Protein AF-A0A973WRE1-F1 (afdb_monomer)

Organism: NCBI:txid2748629

Radius of gyration: 49.81 Å; Cα contacts (8 Å, |Δi|>4): 20; chains: 1; bounding box: 88×28×125 Å

Structure (mmCIF, N/CA/C/O backbone):
data_AF-A0A973WRE1-F1
#
_entry.id   AF-A0A973WRE1-F1
#
loop_
_atom_site.group_PDB
_atom_site.id
_atom_site.type_symbol
_atom_site.label_atom_id
_atom_site.label_alt_id
_atom_site.label_comp_id
_atom_site.label_asym_id
_atom_site.label_entity_id
_atom_site.label_seq_id
_atom_site.pdbx_PDB_ins_code
_atom_site.Cartn_x
_atom_site.Cartn_y
_atom_site.Cartn_z
_atom_site.occupancy
_atom_site.B_iso_or_equiv
_atom_site.auth_seq_id
_atom_site.auth_comp_id
_atom_site.auth_asym_id
_atom_site.auth_atom_id
_atom_site.pdbx_PDB_model_num
ATOM 1 N N . MET A 1 1 ? 28.063 -0.496 -58.511 1.00 58.50 1 MET A N 1
ATOM 2 C CA . MET A 1 1 ? 28.537 0.574 -57.604 1.00 58.50 1 MET A CA 1
ATOM 3 C C . MET A 1 1 ? 27.314 1.125 -56.883 1.00 58.50 1 MET A C 1
ATOM 5 O O . MET A 1 1 ? 26.375 1.505 -57.568 1.00 58.50 1 MET A O 1
ATOM 9 N N . SER A 1 2 ? 27.246 1.048 -55.549 1.00 76.88 2 SER A N 1
ATOM 10 C CA . SER A 1 2 ? 26.038 1.446 -54.802 1.00 76.88 2 SER A CA 1
ATOM 11 C C . SER A 1 2 ? 25.738 2.933 -55.014 1.00 76.88 2 SER A C 1
ATOM 13 O O . SER A 1 2 ? 26.633 3.767 -54.876 1.00 76.88 2 SER A O 1
ATOM 15 N N . TRP A 1 3 ? 24.485 3.267 -55.334 1.00 84.06 3 TRP A N 1
ATOM 16 C CA . TRP A 1 3 ? 24.018 4.644 -55.534 1.00 84.06 3 TRP A CA 1
ATOM 17 C C . TRP A 1 3 ? 24.333 5.569 -54.344 1.00 84.06 3 TRP A C 1
ATOM 19 O O . TRP A 1 3 ? 24.701 6.720 -54.545 1.00 84.06 3 TRP A O 1
ATOM 29 N N . ILE A 1 4 ? 24.312 5.038 -53.117 1.00 80.50 4 ILE A N 1
ATOM 30 C CA . ILE A 1 4 ? 24.659 5.756 -51.882 1.00 80.50 4 ILE A CA 1
ATOM 31 C C . ILE A 1 4 ? 26.132 6.174 -51.879 1.00 80.50 4 ILE A C 1
ATOM 33 O O . ILE A 1 4 ? 26.453 7.305 -51.532 1.00 80.50 4 ILE A O 1
ATOM 37 N N . ILE A 1 5 ? 27.033 5.294 -52.325 1.00 80.62 5 ILE A N 1
ATOM 38 C CA . ILE A 1 5 ? 28.469 5.597 -52.415 1.00 80.62 5 ILE A CA 1
ATOM 39 C C . ILE A 1 5 ? 28.699 6.693 -53.462 1.00 80.62 5 ILE A C 1
ATOM 41 O O . ILE A 1 5 ? 29.475 7.615 -53.227 1.00 80.62 5 ILE A O 1
ATOM 45 N N . ALA A 1 6 ? 27.984 6.645 -54.590 1.00 81.44 6 ALA A N 1
ATOM 46 C CA . ALA A 1 6 ? 28.062 7.688 -55.612 1.00 81.44 6 ALA A CA 1
ATOM 47 C C . ALA A 1 6 ? 27.550 9.051 -55.104 1.00 81.44 6 ALA A C 1
ATOM 49 O O . ALA A 1 6 ? 28.146 10.082 -55.414 1.00 81.44 6 ALA A O 1
ATOM 50 N N . ILE A 1 7 ? 26.483 9.059 -54.297 1.00 83.75 7 ILE A N 1
ATOM 51 C CA . ILE A 1 7 ? 25.958 10.267 -53.643 1.00 83.75 7 ILE A CA 1
ATOM 52 C C . ILE A 1 7 ? 26.971 10.819 -52.632 1.00 83.75 7 ILE A C 1
ATOM 54 O O . ILE A 1 7 ? 27.259 12.013 -52.664 1.00 83.75 7 ILE A O 1
ATOM 58 N N . LEU A 1 8 ? 27.569 9.969 -51.791 1.00 81.81 8 LEU A N 1
ATOM 59 C CA . LEU A 1 8 ? 28.577 10.382 -50.806 1.00 81.81 8 LEU A CA 1
ATOM 60 C C . LEU A 1 8 ? 29.826 10.979 -51.459 1.00 81.81 8 LEU A C 1
ATOM 62 O O . LEU A 1 8 ? 30.303 12.020 -51.017 1.00 81.81 8 LEU A O 1
ATOM 66 N N . VAL A 1 9 ? 30.327 10.368 -52.536 1.00 82.38 9 VAL A N 1
ATOM 67 C CA . VAL A 1 9 ? 31.474 10.898 -53.294 1.00 82.38 9 VAL A CA 1
ATOM 68 C C . VAL A 1 9 ? 31.141 12.254 -53.927 1.00 82.38 9 VAL A C 1
ATOM 70 O O . VAL A 1 9 ? 31.961 13.167 -53.877 1.00 82.38 9 VAL A O 1
ATOM 73 N N . ARG A 1 10 ? 29.931 12.426 -54.482 1.00 81.62 10 ARG A N 1
ATOM 74 C CA . ARG A 1 10 ? 29.486 13.713 -55.051 1.00 81.62 10 ARG A CA 1
ATOM 75 C C . ARG A 1 10 ? 29.316 14.799 -53.989 1.00 81.62 10 ARG A C 1
ATOM 77 O O . ARG A 1 10 ? 29.742 15.925 -54.219 1.00 81.62 10 ARG A O 1
ATOM 84 N N . LEU A 1 11 ? 28.732 14.472 -52.838 1.00 82.12 11 LEU A N 1
ATOM 85 C CA . LEU A 1 11 ? 28.572 15.410 -51.721 1.00 82.12 11 LEU A CA 1
ATOM 86 C C . LEU A 1 11 ? 29.920 15.815 -51.117 1.00 82.12 11 LEU A C 1
ATOM 88 O O . LEU A 1 11 ? 30.136 16.994 -50.854 1.00 82.12 11 LEU A O 1
ATOM 92 N N . ALA A 1 12 ? 30.846 14.867 -50.960 1.00 78.25 12 ALA A N 1
ATOM 93 C CA .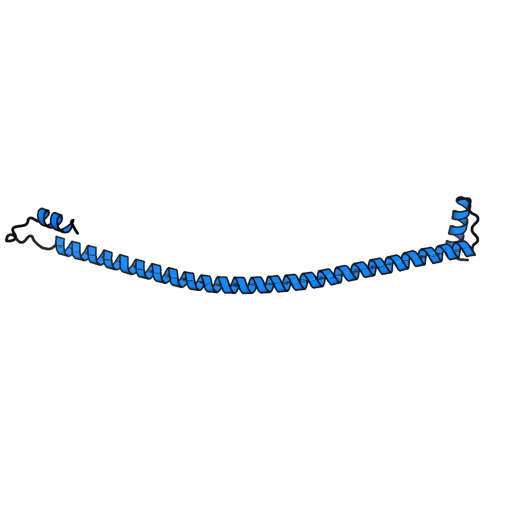 ALA A 1 12 ? 32.208 15.167 -50.530 1.00 78.25 12 ALA A CA 1
ATOM 94 C C . ALA A 1 12 ? 32.919 16.090 -51.531 1.00 78.25 12 ALA A C 1
ATOM 96 O O . ALA A 1 12 ? 33.539 17.071 -51.125 1.00 78.25 12 ALA A O 1
ATOM 97 N N . GLY A 1 13 ? 32.742 15.843 -52.834 1.00 78.81 13 GLY A N 1
ATOM 98 C CA . GLY A 1 13 ? 33.257 16.715 -53.890 1.00 78.81 13 GLY A CA 1
ATOM 99 C C . GLY A 1 13 ? 32.694 18.141 -53.830 1.00 78.81 13 GLY A C 1
ATOM 100 O O . GLY A 1 13 ? 33.451 19.094 -53.984 1.00 78.81 13 GLY A O 1
ATOM 101 N N . LEU A 1 14 ? 31.399 18.304 -53.534 1.00 82.25 14 LEU A N 1
ATOM 102 C CA . LEU A 1 14 ? 30.773 19.619 -53.314 1.00 82.25 14 LEU A CA 1
ATOM 103 C C . LEU A 1 14 ? 31.306 20.331 -52.061 1.00 82.25 14 LEU A C 1
ATOM 105 O O . LEU A 1 14 ? 31.351 21.556 -52.029 1.00 82.25 14 LEU A O 1
ATOM 109 N N . ALA A 1 15 ? 31.746 19.574 -51.056 1.00 79.75 15 ALA A N 1
ATOM 110 C CA . ALA A 1 15 ? 32.406 20.089 -49.857 1.00 79.75 15 ALA A CA 1
ATOM 111 C C . ALA A 1 15 ? 33.922 20.330 -50.044 1.00 79.75 15 ALA A C 1
ATOM 113 O O . ALA A 1 15 ? 34.615 20.633 -49.075 1.00 79.75 15 ALA A O 1
ATOM 114 N N . GLY A 1 16 ? 34.453 20.189 -51.268 1.00 78.88 16 GLY A N 1
ATOM 115 C CA . GLY A 1 16 ? 35.873 20.393 -51.582 1.00 78.88 16 GLY A CA 1
ATOM 116 C C . GLY A 1 16 ? 36.785 19.214 -51.226 1.00 78.88 16 GLY A C 1
ATOM 117 O O . GLY A 1 16 ? 38.006 19.353 -51.253 1.00 78.88 16 GLY A O 1
ATOM 118 N N . VAL A 1 17 ? 36.219 18.048 -50.903 1.00 82.19 17 VAL A N 1
ATOM 119 C CA . VAL A 1 17 ? 36.953 16.851 -50.471 1.00 82.19 17 VAL A CA 1
ATOM 120 C C . VAL A 1 17 ? 36.877 15.772 -51.553 1.00 82.19 17 VAL A C 1
ATOM 122 O O . VAL A 1 17 ? 35.810 15.233 -51.847 1.00 82.19 17 VAL A O 1
ATOM 125 N N . SER A 1 18 ? 38.018 15.398 -52.141 1.00 80.12 18 SER A N 1
ATOM 126 C CA . SER A 1 18 ? 38.067 14.286 -53.097 1.00 80.12 18 SER A CA 1
ATOM 127 C C . SER A 1 18 ? 38.080 12.948 -52.356 1.00 80.12 18 SER A C 1
ATOM 129 O O . SER A 1 18 ? 39.113 12.516 -51.840 1.00 80.12 18 SER A O 1
ATOM 131 N N . LEU A 1 19 ? 36.931 12.282 -52.293 1.00 79.00 19 LEU A N 1
ATOM 132 C CA . LEU A 1 19 ? 36.785 10.997 -51.616 1.00 79.00 19 LEU A CA 1
ATOM 133 C C . LEU A 1 19 ? 36.787 9.858 -52.640 1.00 79.00 19 LEU A C 1
ATOM 135 O O . LEU A 1 19 ? 36.008 9.865 -53.593 1.00 79.00 19 LEU A O 1
ATOM 139 N N . SER A 1 20 ? 37.661 8.863 -52.456 1.00 85.94 20 SER A N 1
ATOM 140 C CA . SER A 1 20 ? 37.642 7.672 -53.310 1.00 85.94 20 SER A CA 1
ATOM 141 C C . SER A 1 20 ? 36.375 6.846 -53.036 1.00 85.94 20 SER A C 1
ATOM 143 O O . SER A 1 20 ? 35.876 6.838 -51.907 1.00 85.94 20 SER A O 1
ATOM 145 N N . PRO A 1 21 ? 35.852 6.093 -54.020 1.00 81.75 21 PRO A N 1
ATOM 146 C CA . PRO A 1 21 ? 34.683 5.240 -53.804 1.00 81.75 21 PRO A CA 1
ATOM 147 C C . PRO A 1 21 ? 34.869 4.205 -52.689 1.00 81.75 21 PRO A C 1
ATOM 149 O O . PRO A 1 21 ? 33.911 3.856 -52.003 1.00 81.75 21 PRO A O 1
ATOM 152 N N . PHE A 1 22 ? 36.104 3.738 -52.491 1.00 83.56 22 PHE A N 1
ATOM 153 C CA . PHE A 1 22 ? 36.465 2.837 -51.399 1.00 83.56 22 PHE A CA 1
ATOM 154 C C . PHE A 1 22 ? 36.360 3.534 -50.036 1.00 83.56 22 PHE A C 1
ATOM 156 O O . PHE A 1 22 ? 35.704 3.018 -49.134 1.00 83.56 22 PHE A O 1
ATOM 163 N N . ALA A 1 23 ? 36.925 4.738 -49.905 1.00 84.19 23 ALA A N 1
ATOM 164 C CA . ALA A 1 23 ? 36.838 5.522 -48.674 1.00 84.19 23 ALA A CA 1
ATOM 165 C C . ALA A 1 23 ? 35.390 5.941 -48.357 1.00 84.19 23 ALA A C 1
ATOM 167 O O . ALA A 1 23 ? 34.969 5.882 -47.204 1.00 84.19 23 ALA A O 1
ATOM 168 N N . ALA A 1 24 ? 34.591 6.275 -49.374 1.00 83.06 24 ALA A N 1
ATOM 169 C CA . ALA A 1 24 ? 33.173 6.589 -49.202 1.00 83.06 24 ALA A CA 1
ATOM 170 C C . ALA A 1 24 ? 32.359 5.363 -48.752 1.00 83.06 24 ALA A C 1
ATOM 172 O O . ALA A 1 24 ? 31.488 5.481 -47.890 1.00 83.06 24 ALA A O 1
ATOM 173 N N . GLY A 1 25 ? 32.671 4.175 -49.283 1.00 81.38 25 GLY A N 1
ATOM 174 C CA . GLY A 1 25 ? 32.090 2.914 -48.818 1.00 81.38 25 GLY A CA 1
ATOM 175 C C . GLY A 1 25 ? 32.462 2.587 -47.369 1.00 81.38 25 GLY A C 1
ATOM 176 O O . GLY A 1 25 ? 31.588 2.210 -46.589 1.00 81.38 25 GLY A O 1
ATOM 177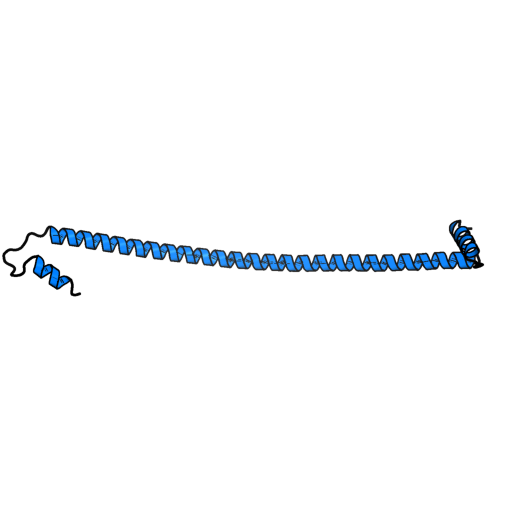 N N . ALA A 1 26 ? 33.726 2.789 -46.988 1.00 84.69 26 ALA A N 1
ATOM 178 C CA . ALA A 1 26 ? 34.203 2.569 -45.624 1.00 84.69 26 ALA A CA 1
ATOM 179 C C . ALA A 1 26 ? 33.548 3.525 -44.612 1.00 84.69 26 ALA A C 1
ATOM 181 O O . ALA A 1 26 ? 33.126 3.084 -43.546 1.00 84.69 26 ALA A O 1
ATOM 182 N N . LEU A 1 27 ? 33.390 4.809 -44.959 1.00 84.38 27 LEU A N 1
ATOM 183 C CA . LEU A 1 27 ? 32.690 5.784 -44.114 1.00 84.38 27 LEU A CA 1
ATOM 184 C C . LEU A 1 27 ? 31.216 5.434 -43.930 1.00 84.38 27 LEU A C 1
ATOM 186 O O . LEU A 1 27 ? 30.704 5.508 -42.815 1.00 84.38 27 LEU A O 1
ATOM 190 N N . PHE A 1 28 ? 30.540 5.020 -45.002 1.00 86.31 28 PHE A N 1
ATOM 191 C CA . PHE A 1 28 ? 29.147 4.598 -44.910 1.00 86.31 28 PHE A CA 1
ATOM 192 C C . PHE A 1 28 ? 28.994 3.369 -44.011 1.00 86.31 28 PHE A C 1
ATOM 194 O O . PHE A 1 28 ? 28.175 3.379 -43.096 1.00 86.31 28 PHE A O 1
ATOM 201 N N . ALA A 1 29 ? 29.811 2.334 -44.227 1.00 85.50 29 ALA A N 1
ATOM 202 C CA . ALA A 1 29 ? 29.782 1.121 -43.416 1.00 85.50 29 ALA A CA 1
ATOM 203 C C . ALA A 1 29 ? 30.133 1.400 -41.945 1.00 85.50 29 ALA A C 1
ATOM 205 O O . ALA A 1 29 ? 29.449 0.907 -41.050 1.00 85.50 29 ALA A O 1
ATOM 206 N N . GLY A 1 30 ? 31.148 2.232 -41.690 1.00 86.06 30 GLY A N 1
ATOM 207 C CA . GLY A 1 30 ? 31.538 2.647 -40.343 1.00 86.06 30 GLY A CA 1
ATOM 208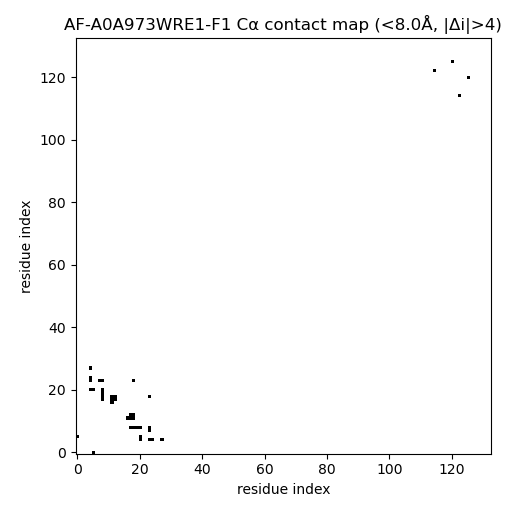 C C . GLY A 1 30 ? 30.442 3.441 -39.634 1.00 86.06 30 GLY A C 1
ATOM 209 O O . GLY A 1 30 ? 30.109 3.139 -38.491 1.00 86.06 30 GLY A O 1
ATOM 210 N N . GLY A 1 31 ? 29.813 4.399 -40.321 1.00 86.12 31 GLY A N 1
ATOM 211 C CA . GLY A 1 31 ? 28.679 5.149 -39.779 1.00 86.12 31 GLY A CA 1
ATOM 212 C C . GLY A 1 31 ? 27.490 4.246 -39.452 1.00 86.12 31 GLY A C 1
ATOM 213 O O . GLY A 1 31 ? 26.898 4.358 -38.381 1.00 86.12 31 GLY A O 1
ATOM 214 N N . LEU A 1 32 ? 27.184 3.291 -40.331 1.00 88.19 32 LEU A N 1
ATOM 215 C CA . LEU A 1 32 ? 26.099 2.333 -40.123 1.00 88.19 32 LEU A CA 1
ATOM 216 C C . LEU A 1 32 ? 26.390 1.400 -38.938 1.00 88.19 32 LEU A C 1
ATOM 218 O O . LEU A 1 32 ? 25.494 1.136 -38.141 1.00 88.19 32 LEU A O 1
ATOM 222 N N . ALA A 1 33 ? 27.643 0.971 -38.764 1.00 88.19 33 ALA A N 1
ATOM 223 C CA . ALA A 1 33 ? 28.068 0.182 -37.609 1.00 88.19 33 ALA A CA 1
ATOM 224 C C . ALA A 1 33 ? 27.932 0.960 -36.289 1.00 88.19 33 ALA A C 1
ATOM 226 O O . ALA A 1 33 ? 27.443 0.406 -35.305 1.00 88.19 33 ALA A O 1
ATOM 227 N N . VAL A 1 34 ? 28.296 2.248 -36.270 1.00 90.50 34 VAL A N 1
ATOM 228 C CA . VAL A 1 34 ? 28.117 3.112 -35.089 1.00 90.50 34 VAL A CA 1
ATOM 229 C C . VAL A 1 34 ? 26.635 3.287 -34.759 1.00 90.50 34 VAL A C 1
ATOM 231 O O . VAL A 1 34 ? 26.250 3.150 -33.600 1.00 90.50 34 VAL A O 1
ATOM 234 N N . VAL A 1 35 ? 25.790 3.533 -35.763 1.00 90.12 35 VAL A N 1
ATOM 235 C CA . VAL A 1 35 ? 24.338 3.670 -35.562 1.00 90.12 35 VAL A CA 1
ATOM 236 C C . VAL A 1 35 ? 23.728 2.362 -35.059 1.00 90.12 35 VAL A C 1
ATOM 238 O O . VAL A 1 35 ? 22.965 2.380 -34.096 1.00 90.12 35 VAL A O 1
ATOM 241 N N . ALA A 1 36 ? 24.085 1.225 -35.660 1.00 86.00 36 ALA A N 1
ATOM 242 C CA . ALA A 1 36 ? 23.588 -0.084 -35.244 1.00 86.00 36 ALA A CA 1
ATOM 243 C C . ALA A 1 36 ? 24.041 -0.443 -33.820 1.00 86.00 36 ALA A C 1
ATOM 245 O O . ALA A 1 36 ? 23.228 -0.882 -33.007 1.00 86.00 36 ALA A O 1
ATOM 246 N N . GLY A 1 37 ? 25.314 -0.203 -33.491 1.00 89.06 37 GLY A N 1
ATOM 247 C CA . GLY A 1 37 ? 25.844 -0.403 -32.142 1.00 89.06 37 GLY A CA 1
ATOM 248 C C . GLY A 1 37 ? 25.172 0.509 -31.113 1.00 89.06 37 GLY A C 1
ATOM 249 O O . GLY A 1 37 ? 24.752 0.044 -30.055 1.00 89.06 37 GLY A O 1
ATOM 250 N N . GLY A 1 38 ? 24.989 1.789 -31.443 1.00 88.31 38 GLY A N 1
ATOM 251 C CA . GLY A 1 38 ? 24.283 2.748 -30.592 1.00 88.31 38 GLY A CA 1
ATOM 252 C C . GLY A 1 38 ? 22.819 2.365 -30.360 1.00 88.31 38 GLY A C 1
ATOM 253 O O . GLY A 1 38 ? 22.346 2.410 -29.225 1.00 88.31 38 GLY A O 1
ATOM 254 N N . ALA A 1 39 ? 22.118 1.914 -31.403 1.00 84.00 39 ALA A N 1
ATOM 255 C CA . ALA A 1 39 ? 20.743 1.432 -31.298 1.00 84.00 39 ALA A CA 1
ATOM 256 C C . ALA A 1 39 ? 20.636 0.171 -30.424 1.00 84.00 39 ALA A C 1
ATOM 258 O O . ALA A 1 39 ? 19.711 0.065 -29.620 1.00 84.00 39 ALA A O 1
ATOM 259 N N . ALA A 1 40 ? 21.597 -0.753 -30.526 1.00 87.25 40 ALA A N 1
ATOM 260 C CA . ALA A 1 40 ? 21.651 -1.939 -29.674 1.00 87.25 40 ALA A CA 1
ATOM 261 C C . ALA A 1 40 ? 21.849 -1.577 -28.191 1.00 87.25 40 ALA A C 1
ATOM 263 O O . ALA A 1 40 ? 21.155 -2.118 -27.330 1.00 87.25 40 ALA A O 1
ATOM 264 N N . ILE A 1 41 ? 22.736 -0.622 -27.890 1.00 89.44 41 ILE A N 1
ATOM 265 C CA . ILE A 1 41 ? 22.956 -0.136 -26.518 1.00 89.44 41 ILE A CA 1
ATOM 266 C C . ILE A 1 41 ? 21.700 0.566 -25.989 1.00 89.44 41 ILE A C 1
ATOM 268 O O . ILE A 1 41 ? 21.238 0.247 -24.895 1.00 89.44 41 ILE A O 1
ATOM 272 N N . ALA A 1 42 ? 21.111 1.479 -26.766 1.00 88.00 42 ALA A N 1
ATOM 273 C CA . ALA A 1 42 ? 19.897 2.193 -26.373 1.00 88.00 42 ALA A CA 1
ATOM 274 C C . ALA A 1 42 ? 18.722 1.231 -26.121 1.00 88.00 42 ALA A C 1
ATOM 276 O O . ALA A 1 42 ? 18.024 1.353 -25.113 1.00 88.00 42 ALA A O 1
ATOM 277 N N . GLY A 1 43 ? 18.546 0.233 -26.992 1.00 80.94 43 GLY A N 1
ATOM 278 C CA . GLY A 1 43 ? 17.552 -0.824 -26.812 1.00 80.94 43 GLY A CA 1
ATOM 279 C C . GLY A 1 43 ? 17.808 -1.660 -25.556 1.00 80.94 43 GLY A C 1
ATOM 280 O O . GLY A 1 43 ? 16.880 -1.913 -24.788 1.00 80.94 43 GLY A O 1
ATOM 281 N N . GLY A 1 44 ? 19.065 -2.032 -25.300 1.00 82.94 44 GLY A N 1
ATOM 282 C CA . GLY A 1 44 ? 19.461 -2.760 -24.093 1.00 82.94 44 GLY A CA 1
ATOM 283 C C . GLY A 1 44 ? 19.165 -1.987 -22.806 1.00 82.94 44 GLY A C 1
ATOM 284 O O . GLY A 1 44 ? 18.567 -2.539 -21.885 1.00 82.94 44 GLY A O 1
ATOM 285 N N . VAL A 1 45 ? 19.505 -0.695 -22.759 1.00 85.88 45 VAL A N 1
ATOM 286 C CA . VAL A 1 45 ? 19.206 0.181 -21.611 1.00 85.88 45 VAL A CA 1
ATOM 287 C C . VAL A 1 45 ? 17.700 0.315 -21.395 1.00 85.88 45 VAL A C 1
ATOM 289 O O . VAL A 1 45 ? 17.230 0.236 -20.262 1.00 85.88 45 VAL A O 1
ATOM 292 N N . HIS A 1 46 ? 16.924 0.470 -22.468 1.00 83.50 46 HIS A N 1
ATOM 293 C CA . HIS A 1 46 ? 15.470 0.557 -22.368 1.00 83.50 46 HIS A CA 1
ATOM 294 C C . HIS A 1 46 ? 14.858 -0.727 -21.789 1.00 83.50 46 HIS A C 1
ATOM 296 O O . HIS A 1 46 ? 14.021 -0.664 -20.888 1.00 83.50 46 HIS A O 1
ATOM 302 N N . LEU A 1 47 ? 15.298 -1.896 -22.265 1.00 79.31 47 LEU A N 1
ATOM 303 C CA . LEU A 1 47 ? 14.849 -3.192 -21.747 1.00 79.31 47 LEU A CA 1
ATOM 304 C C . LEU A 1 47 ? 15.258 -3.400 -20.285 1.00 79.31 47 LEU A C 1
ATOM 306 O O . LEU A 1 47 ? 14.451 -3.884 -19.493 1.00 79.31 47 LEU A O 1
ATOM 310 N N . TYR A 1 48 ? 16.475 -2.998 -19.917 1.00 83.69 48 TYR A N 1
ATOM 311 C CA . TYR A 1 48 ? 16.948 -3.052 -18.536 1.00 83.69 48 TYR A CA 1
ATOM 312 C C . TYR A 1 48 ? 16.089 -2.180 -17.610 1.00 83.69 48 TYR A C 1
ATOM 314 O O . TYR A 1 48 ? 15.597 -2.667 -16.594 1.00 83.69 48 TYR A O 1
ATOM 322 N N . ASN A 1 49 ? 15.835 -0.924 -17.991 1.00 82.25 49 ASN A N 1
ATOM 323 C CA . ASN A 1 49 ? 15.010 -0.003 -17.204 1.00 82.25 49 ASN A CA 1
ATOM 324 C C . ASN A 1 49 ? 13.560 -0.489 -17.079 1.00 82.25 49 ASN A C 1
ATOM 326 O O . ASN A 1 49 ? 12.983 -0.425 -15.994 1.00 82.25 49 ASN A O 1
ATOM 330 N N . ALA A 1 50 ? 12.978 -1.014 -18.162 1.00 77.69 50 ALA A N 1
ATOM 331 C CA . ALA A 1 50 ? 11.643 -1.608 -18.128 1.00 77.69 50 ALA A CA 1
ATOM 332 C C . ALA A 1 50 ? 11.590 -2.834 -17.197 1.00 77.69 50 ALA A C 1
ATOM 334 O O . ALA A 1 50 ? 10.652 -2.979 -16.411 1.00 77.69 50 ALA A O 1
ATOM 335 N N . GLY A 1 51 ? 12.617 -3.688 -17.242 1.00 76.31 51 GLY A N 1
ATOM 336 C CA . GLY A 1 51 ? 12.756 -4.835 -16.346 1.00 76.31 51 GLY A CA 1
ATOM 337 C C . GLY A 1 51 ? 12.840 -4.414 -14.880 1.00 76.31 51 GLY A C 1
ATOM 338 O O . GLY A 1 51 ? 12.064 -4.908 -14.061 1.00 76.31 51 GLY A O 1
ATOM 339 N N . PHE A 1 52 ? 13.715 -3.458 -14.568 1.00 83.06 52 PHE A N 1
ATOM 340 C CA . PHE A 1 52 ? 13.896 -2.918 -13.221 1.00 83.06 52 PHE A CA 1
ATOM 341 C C . PHE A 1 52 ? 12.600 -2.300 -12.674 1.00 83.06 52 PHE A C 1
ATOM 343 O O . PHE A 1 52 ? 12.127 -2.707 -11.618 1.00 83.06 52 PHE A O 1
ATOM 350 N N . SER A 1 53 ? 11.942 -1.430 -13.449 1.00 79.69 53 SER A N 1
ATOM 351 C CA . SER A 1 53 ? 10.656 -0.831 -13.068 1.00 79.69 53 SER A CA 1
ATOM 352 C C . SER A 1 53 ? 9.567 -1.881 -12.821 1.00 79.69 53 SER A C 1
ATOM 354 O O . SER A 1 53 ? 8.792 -1.761 -11.873 1.00 79.69 53 SER A O 1
ATOM 356 N N . SER A 1 54 ? 9.522 -2.946 -13.629 1.00 72.38 54 SER A N 1
ATOM 357 C CA . SER A 1 54 ? 8.555 -4.031 -13.429 1.00 72.38 54 SER A CA 1
ATOM 358 C C . SER A 1 54 ? 8.820 -4.847 -12.158 1.00 72.38 54 SER A C 1
ATOM 360 O O . SER A 1 54 ? 7.878 -5.367 -11.558 1.00 72.38 54 SER A O 1
ATOM 362 N N . ALA A 1 55 ? 10.086 -4.978 -11.752 1.00 73.94 55 ALA A N 1
ATOM 363 C CA . ALA A 1 55 ? 10.471 -5.665 -10.527 1.00 73.94 55 ALA A CA 1
ATOM 364 C C . ALA A 1 55 ? 10.134 -4.812 -9.298 1.00 73.94 55 ALA A C 1
ATOM 366 O O . ALA A 1 55 ? 9.479 -5.313 -8.383 1.00 73.94 55 ALA A O 1
ATOM 367 N N . ASP A 1 56 ? 10.478 -3.523 -9.323 1.00 79.56 56 ASP A N 1
ATOM 368 C CA . ASP A 1 56 ? 10.142 -2.579 -8.253 1.00 79.56 56 ASP A CA 1
ATOM 369 C C . ASP A 1 56 ? 8.630 -2.476 -8.052 1.00 79.56 56 ASP A C 1
ATOM 371 O O . ASP A 1 56 ? 8.148 -2.642 -6.933 1.00 79.56 56 ASP A O 1
ATOM 375 N N . ALA A 1 57 ? 7.857 -2.344 -9.133 1.00 76.62 57 ALA A N 1
ATOM 376 C CA . ALA A 1 57 ? 6.399 -2.290 -9.051 1.00 76.62 57 ALA A CA 1
ATOM 377 C C . ALA A 1 57 ? 5.793 -3.552 -8.408 1.00 76.62 57 ALA A C 1
ATOM 379 O O . ALA A 1 57 ? 4.799 -3.471 -7.684 1.00 76.62 57 ALA A O 1
ATOM 380 N N . LYS A 1 58 ? 6.3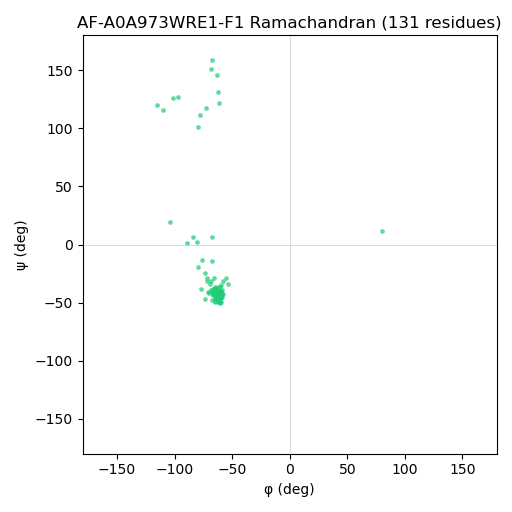85 -4.735 -8.633 1.00 81.88 58 LYS A N 1
ATOM 381 C CA . LYS A 1 58 ? 5.948 -5.980 -7.975 1.00 81.88 58 LYS A CA 1
ATOM 382 C C . LYS A 1 58 ? 6.287 -5.987 -6.486 1.00 81.88 58 LYS A C 1
ATOM 384 O O . LYS A 1 58 ? 5.458 -6.425 -5.688 1.00 81.88 58 LYS A O 1
ATOM 389 N N . CYS A 1 59 ? 7.475 -5.514 -6.115 1.00 84.12 59 CYS A N 1
ATOM 390 C CA . CYS A 1 59 ? 7.886 -5.385 -4.718 1.00 84.12 59 CYS A CA 1
ATOM 391 C C . CYS A 1 59 ? 6.983 -4.399 -3.965 1.00 84.12 59 CYS A C 1
ATOM 393 O O . CYS A 1 59 ? 6.469 -4.736 -2.896 1.00 84.12 59 CYS A O 1
ATOM 395 N N . GLU A 1 60 ? 6.721 -3.230 -4.549 1.00 87.06 60 GLU A N 1
ATOM 396 C CA . GLU A 1 60 ? 5.812 -2.227 -3.989 1.00 87.06 60 GLU A CA 1
ATOM 397 C C . GLU A 1 60 ? 4.388 -2.775 -3.854 1.00 87.06 60 GLU A C 1
ATOM 399 O O . GLU A 1 60 ? 3.783 -2.661 -2.787 1.00 87.06 60 GLU A O 1
ATOM 404 N N . ALA A 1 61 ? 3.864 -3.449 -4.882 1.00 84.06 61 ALA A N 1
ATOM 405 C CA . ALA A 1 61 ? 2.539 -4.063 -4.822 1.00 84.06 61 ALA A CA 1
ATOM 406 C C . ALA A 1 61 ? 2.434 -5.115 -3.704 1.00 84.06 61 ALA A C 1
ATOM 408 O O . ALA A 1 61 ? 1.440 -5.145 -2.973 1.00 84.06 61 ALA A O 1
ATOM 409 N N . ALA A 1 62 ? 3.462 -5.951 -3.525 1.00 87.62 62 ALA A N 1
ATOM 410 C CA . ALA A 1 62 ? 3.509 -6.929 -2.439 1.00 87.62 62 ALA A CA 1
ATOM 411 C C . ALA A 1 62 ? 3.568 -6.251 -1.060 1.00 87.62 62 ALA A C 1
ATOM 413 O O . ALA A 1 62 ? 2.870 -6.667 -0.130 1.00 87.62 62 ALA A O 1
ATOM 414 N N . GLN A 1 63 ? 4.351 -5.177 -0.929 1.00 89.81 63 GLN A N 1
ATOM 415 C CA . GLN A 1 63 ? 4.455 -4.414 0.311 1.00 89.81 63 GLN A CA 1
ATOM 416 C C . GLN A 1 63 ? 3.129 -3.726 0.665 1.00 89.81 63 GLN A C 1
ATOM 418 O O . GLN A 1 63 ? 2.696 -3.786 1.818 1.00 89.81 63 GLN A O 1
ATOM 423 N N . VAL A 1 64 ? 2.449 -3.127 -0.314 1.00 90.69 64 VAL A N 1
ATOM 424 C CA . VAL A 1 64 ? 1.126 -2.510 -0.134 1.00 90.69 64 VAL A CA 1
ATOM 425 C C . VAL A 1 64 ? 0.078 -3.561 0.234 1.00 90.69 64 VAL A C 1
ATOM 427 O O . VAL A 1 64 ? -0.711 -3.341 1.152 1.00 90.69 64 VAL A O 1
ATOM 430 N N . ALA A 1 65 ? 0.087 -4.731 -0.411 1.00 91.44 65 ALA A N 1
ATOM 431 C CA . ALA A 1 65 ? -0.813 -5.829 -0.060 1.00 91.44 65 ALA A CA 1
ATOM 432 C C . ALA A 1 65 ? -0.608 -6.295 1.392 1.00 91.44 65 ALA A C 1
ATOM 434 O O . ALA A 1 65 ? -1.582 -6.476 2.128 1.00 91.44 65 ALA A O 1
ATOM 435 N N . ALA A 1 66 ? 0.647 -6.416 1.836 1.00 90.19 66 ALA A N 1
ATOM 436 C CA . ALA A 1 66 ? 0.970 -6.765 3.216 1.00 90.19 66 ALA A CA 1
ATOM 437 C C . ALA A 1 66 ? 0.510 -5.686 4.213 1.00 90.19 66 ALA A C 1
ATOM 439 O O . ALA A 1 66 ? -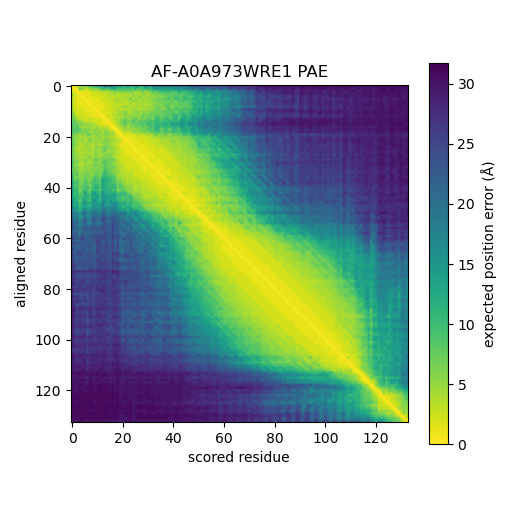0.088 -6.015 5.241 1.00 90.19 66 ALA A O 1
ATOM 440 N N . GLN A 1 67 ? 0.731 -4.403 3.907 1.00 92.38 67 GLN A N 1
ATOM 441 C CA . GLN A 1 67 ? 0.252 -3.294 4.741 1.00 92.38 67 GLN A CA 1
ATOM 442 C C . GLN A 1 67 ? -1.277 -3.278 4.842 1.00 92.38 67 GLN A C 1
ATOM 444 O O . GLN A 1 67 ? -1.819 -3.142 5.939 1.00 92.38 67 GLN A O 1
ATOM 449 N N . ASN A 1 68 ? -1.978 -3.495 3.728 1.00 93.00 68 ASN A N 1
ATOM 450 C CA . ASN A 1 68 ? -3.437 -3.572 3.710 1.00 93.00 68 ASN A CA 1
ATOM 451 C C . ASN A 1 68 ? -3.961 -4.733 4.562 1.00 93.00 68 ASN A C 1
ATOM 453 O O . ASN A 1 68 ? -4.892 -4.538 5.343 1.00 93.00 68 ASN A O 1
ATOM 457 N N . ALA A 1 69 ? -3.342 -5.914 4.483 1.00 94.19 69 ALA A N 1
ATOM 458 C CA . ALA A 1 69 ? -3.723 -7.054 5.316 1.00 94.19 69 ALA A CA 1
ATOM 459 C C . ALA A 1 69 ? -3.533 -6.758 6.816 1.00 94.19 69 ALA A C 1
ATOM 461 O O . ALA A 1 69 ? -4.405 -7.062 7.634 1.00 94.19 69 ALA A O 1
ATOM 462 N N . GLN A 1 70 ? -2.428 -6.103 7.186 1.00 94.38 70 GLN A N 1
ATOM 463 C CA . GLN A 1 70 ? -2.188 -5.684 8.570 1.00 94.38 70 GLN A CA 1
ATOM 464 C C . GLN A 1 70 ? -3.201 -4.638 9.050 1.00 94.38 70 GLN A C 1
ATOM 466 O O . GLN A 1 70 ? -3.671 -4.714 10.185 1.00 94.38 70 GLN A O 1
ATOM 471 N N . LEU A 1 71 ? -3.547 -3.662 8.208 1.00 95.06 71 LEU A N 1
ATOM 472 C CA . LEU A 1 71 ? -4.547 -2.644 8.535 1.00 95.06 71 LEU A CA 1
ATOM 473 C C . LEU A 1 71 ? -5.931 -3.264 8.735 1.00 95.06 71 LEU A C 1
ATOM 475 O O . LEU A 1 71 ? -6.598 -2.945 9.717 1.00 95.06 71 LEU A O 1
ATOM 479 N N . GLN A 1 72 ? -6.333 -4.197 7.871 1.00 94.19 72 GLN A N 1
ATOM 480 C CA . GLN A 1 72 ? -7.593 -4.930 8.018 1.00 94.19 72 GLN A CA 1
ATOM 481 C C . GLN A 1 72 ? -7.640 -5.734 9.323 1.00 94.19 72 GLN A C 1
ATOM 483 O O . GLN A 1 72 ? -8.655 -5.705 10.019 1.00 94.19 72 GLN A O 1
ATOM 488 N N . ALA A 1 73 ? -6.538 -6.385 9.707 1.00 94.06 73 ALA A N 1
ATOM 489 C CA . ALA A 1 73 ? -6.453 -7.088 10.986 1.00 94.06 73 ALA A CA 1
ATOM 490 C C . ALA A 1 73 ? -6.621 -6.131 12.182 1.00 94.06 73 ALA A C 1
ATOM 492 O O . ALA A 1 73 ? -7.417 -6.401 13.083 1.00 94.06 73 ALA A O 1
ATOM 493 N N . ARG A 1 74 ? -5.945 -4.973 12.164 1.00 94.69 74 ARG A N 1
ATOM 494 C CA . ARG A 1 74 ? -6.079 -3.952 13.222 1.00 94.69 74 ARG A CA 1
ATOM 495 C C . ARG A 1 74 ? -7.489 -3.365 13.293 1.00 94.69 74 ARG A C 1
ATOM 497 O O . ARG A 1 74 ? -7.978 -3.113 14.392 1.00 94.69 74 ARG A O 1
ATOM 504 N N . LEU A 1 75 ? -8.142 -3.146 12.150 1.00 95.12 75 LEU A N 1
ATOM 505 C CA . LEU A 1 75 ? -9.530 -2.680 12.104 1.00 95.12 75 LEU A CA 1
ATOM 506 C C . LEU A 1 75 ? -10.472 -3.704 12.741 1.00 95.12 75 LEU A C 1
ATOM 508 O O . LEU A 1 75 ? -11.240 -3.342 13.627 1.00 95.12 75 LEU A O 1
ATOM 512 N N . ALA A 1 76 ? -10.333 -4.987 12.400 1.00 94.31 76 ALA A N 1
ATOM 513 C CA . ALA A 1 76 ? -11.144 -6.046 12.999 1.00 94.31 76 ALA A CA 1
ATOM 514 C C . ALA A 1 76 ? -10.960 -6.146 14.527 1.00 94.31 76 ALA A C 1
ATOM 516 O O . ALA A 1 76 ? -11.918 -6.394 15.262 1.00 94.31 76 ALA A O 1
ATOM 517 N N . GLU A 1 77 ? -9.742 -5.933 15.034 1.00 94.62 77 GLU A N 1
ATOM 518 C CA . GLU A 1 77 ? -9.494 -5.851 16.478 1.00 94.62 77 GLU A CA 1
ATOM 519 C C . GLU A 1 77 ? -10.160 -4.626 17.114 1.00 94.62 77 GLU A C 1
ATOM 521 O O . GLU A 1 77 ? -10.757 -4.734 18.191 1.00 94.62 77 GLU A O 1
ATOM 526 N N . LYS A 1 78 ? -10.093 -3.465 16.456 1.00 93.56 78 LYS A N 1
ATOM 527 C CA . LYS A 1 78 ? -10.726 -2.231 16.936 1.00 93.56 78 LYS A CA 1
ATOM 528 C C . LYS A 1 78 ? -12.246 -2.325 16.944 1.00 93.56 78 LYS A C 1
ATOM 530 O O . LYS A 1 78 ? -12.856 -1.904 17.925 1.00 93.56 78 LYS A O 1
ATOM 535 N N . ASP A 1 79 ? -12.846 -2.958 15.946 1.00 96.25 79 ASP A N 1
ATOM 536 C CA . ASP A 1 79 ? -14.289 -3.196 15.907 1.00 96.25 79 ASP A CA 1
ATOM 537 C C . ASP A 1 79 ? -14.742 -4.072 17.079 1.00 96.25 79 ASP A C 1
ATOM 539 O O . ASP A 1 79 ? -15.719 -3.753 17.761 1.00 96.25 79 ASP A O 1
ATOM 543 N N . ARG A 1 80 ? -13.986 -5.129 17.407 1.00 93.56 80 ARG A 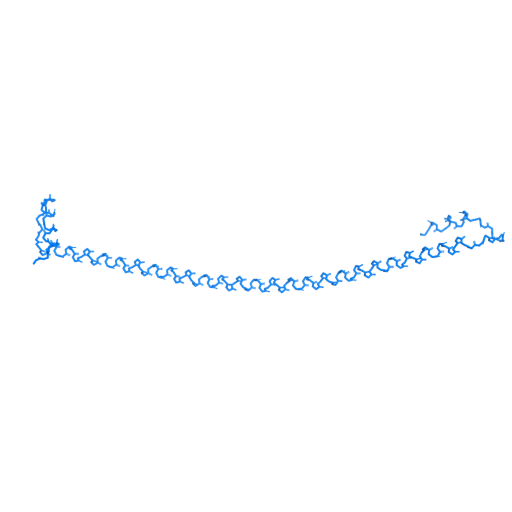N 1
ATOM 544 C CA . ARG A 1 80 ? -14.259 -5.951 18.601 1.00 93.56 80 ARG A CA 1
ATOM 545 C C . ARG A 1 80 ? -14.171 -5.134 19.892 1.00 93.56 80 ARG A C 1
ATOM 547 O O . ARG A 1 80 ? -15.019 -5.296 20.771 1.00 93.56 80 ARG A O 1
ATOM 554 N N . GLN A 1 81 ? -13.178 -4.247 20.007 1.00 95.31 81 GLN A N 1
ATOM 555 C CA . GLN A 1 81 ? -13.038 -3.350 21.163 1.00 95.31 81 GLN A CA 1
ATOM 556 C C . GLN A 1 81 ? -14.223 -2.382 21.277 1.00 95.31 81 GLN A C 1
ATOM 558 O O . GLN A 1 81 ? -14.748 -2.191 22.375 1.00 95.31 81 GLN A O 1
ATOM 563 N N . LEU A 1 82 ? -14.681 -1.812 20.160 1.00 96.00 82 LEU A N 1
ATOM 564 C CA . LEU A 1 82 ? -15.825 -0.898 20.136 1.00 96.00 82 LEU A CA 1
ATOM 565 C C . LEU A 1 82 ? -17.129 -1.601 20.516 1.00 96.00 82 LEU A C 1
ATOM 567 O O . LEU A 1 82 ? -17.898 -1.063 21.310 1.00 96.00 82 LEU A O 1
ATOM 571 N N . ILE A 1 83 ? -17.365 -2.817 20.017 1.00 96.31 83 ILE A N 1
ATOM 572 C CA . ILE A 1 83 ? -18.535 -3.620 20.405 1.00 96.31 83 ILE A CA 1
ATOM 573 C C . ILE A 1 83 ? -18.534 -3.865 21.917 1.00 96.31 83 ILE A C 1
ATOM 575 O O . ILE A 1 83 ? -19.561 -3.681 22.573 1.00 96.31 83 ILE A O 1
ATOM 579 N N . PHE A 1 84 ? -17.382 -4.233 22.483 1.00 96.31 84 PHE A N 1
ATOM 580 C CA . PHE A 1 84 ? -17.252 -4.448 23.921 1.00 96.31 84 PHE A CA 1
ATOM 581 C C . PHE A 1 84 ? -17.515 -3.166 24.726 1.00 96.31 84 PHE A C 1
ATOM 583 O O . PHE A 1 84 ? -18.301 -3.191 25.675 1.00 96.31 84 PHE A O 1
ATOM 590 N N . ALA A 1 85 ? -16.914 -2.041 24.328 1.00 95.19 85 ALA A N 1
ATOM 591 C CA . ALA A 1 85 ? -17.105 -0.754 24.994 1.00 95.19 85 ALA A CA 1
ATOM 592 C C . ALA A 1 85 ? -18.574 -0.295 24.948 1.00 95.19 85 ALA A C 1
ATOM 594 O O . ALA A 1 85 ? -19.144 0.058 25.981 1.00 95.19 85 ALA A O 1
ATOM 595 N N . ASN A 1 86 ? -19.217 -0.391 23.780 1.00 96.00 86 ASN A N 1
ATOM 596 C CA . ASN A 1 86 ? -20.631 -0.057 23.609 1.00 96.00 86 ASN A CA 1
ATOM 597 C C . ASN A 1 86 ? -21.536 -0.950 24.468 1.00 96.00 86 ASN A C 1
ATOM 599 O O . ASN A 1 86 ? -22.477 -0.464 25.096 1.00 96.00 86 ASN A O 1
ATOM 603 N N . ALA A 1 87 ? -21.245 -2.252 24.543 1.00 96.25 87 ALA A N 1
ATOM 604 C CA . ALA A 1 87 ? -21.997 -3.174 25.389 1.00 96.25 87 ALA A CA 1
ATOM 605 C C . ALA A 1 87 ? -21.857 -2.833 26.884 1.00 96.25 87 ALA A C 1
ATOM 607 O O . ALA A 1 87 ? -22.836 -2.931 27.631 1.00 96.25 87 ALA A O 1
ATOM 608 N N . LEU A 1 88 ? -20.666 -2.413 27.323 1.00 96.31 88 LEU A N 1
ATOM 609 C CA . LEU A 1 88 ? -20.428 -1.967 28.696 1.00 96.31 88 LEU A CA 1
ATOM 610 C C . LEU A 1 88 ? -21.228 -0.694 29.005 1.00 96.31 88 LEU A C 1
ATOM 612 O O . LEU A 1 88 ? -22.000 -0.670 29.962 1.00 96.31 88 LEU A O 1
ATOM 616 N N . GLN A 1 89 ? -21.142 0.309 28.128 1.00 95.69 89 GLN A N 1
ATOM 617 C CA . GLN A 1 89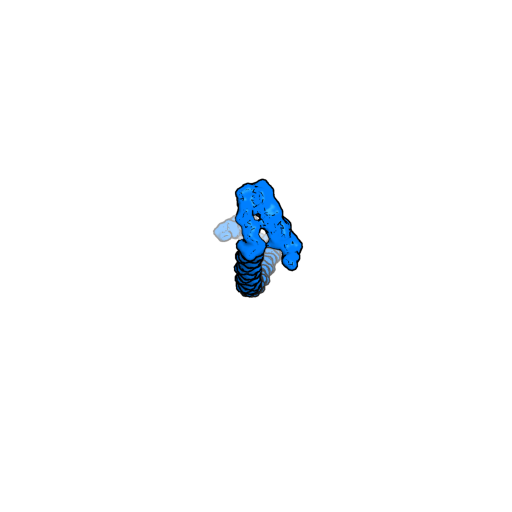 ? -21.858 1.575 28.279 1.00 95.69 89 GLN A CA 1
ATOM 618 C C . GLN A 1 89 ? -23.379 1.373 28.335 1.00 95.69 89 GLN A C 1
ATOM 620 O O . GLN A 1 89 ? -24.058 1.975 29.165 1.00 95.69 89 GLN A O 1
ATOM 625 N N . GLN A 1 90 ? -23.932 0.480 27.508 1.00 95.38 90 GLN A N 1
ATOM 626 C CA . GLN A 1 90 ? -25.357 0.139 27.563 1.00 95.38 90 GLN A CA 1
ATOM 627 C C . GLN A 1 90 ? -25.755 -0.539 28.879 1.00 95.38 90 GLN A C 1
ATOM 629 O O . GLN A 1 90 ? -26.859 -0.314 29.379 1.00 95.38 90 GLN A O 1
ATOM 634 N N . ARG A 1 91 ? -24.890 -1.389 29.446 1.00 94.88 91 ARG A N 1
ATOM 635 C CA . ARG A 1 91 ? -25.145 -2.021 30.748 1.00 94.88 91 ARG A CA 1
ATOM 636 C C . ARG A 1 91 ? -25.150 -0.994 31.870 1.00 94.88 91 ARG A C 1
ATOM 638 O O . ARG A 1 91 ? -26.047 -1.043 32.709 1.00 94.88 91 ARG A O 1
ATOM 645 N N . ASP A 1 92 ? -24.206 -0.064 31.859 1.00 95.00 92 ASP A N 1
ATOM 646 C CA . ASP A 1 92 ? -24.134 0.985 32.873 1.00 95.00 92 ASP A CA 1
ATOM 647 C C . ASP A 1 92 ? -25.310 1.960 32.754 1.00 95.00 92 ASP A C 1
ATOM 649 O O . ASP A 1 92 ? -25.946 2.262 33.763 1.00 95.00 92 ASP A O 1
ATOM 653 N N . ALA A 1 93 ? -25.714 2.326 31.533 1.00 94.44 93 ALA A N 1
ATOM 654 C CA . ALA A 1 93 ? -26.927 3.112 31.300 1.00 94.44 93 ALA A CA 1
ATOM 655 C C . ALA A 1 93 ? -28.191 2.408 31.831 1.00 94.44 93 ALA A C 1
ATOM 657 O O . ALA A 1 93 ? -29.025 3.035 32.482 1.00 94.44 93 ALA A O 1
ATOM 658 N N . LYS A 1 94 ? -28.324 1.088 31.625 1.00 94.94 94 LYS A N 1
ATOM 659 C CA . LYS A 1 94 ? -29.447 0.304 32.176 1.00 94.94 94 LYS A CA 1
ATOM 660 C C . LYS A 1 94 ? -29.438 0.262 33.704 1.00 94.94 94 LYS A C 1
ATOM 662 O O . LYS A 1 94 ? -30.501 0.346 34.313 1.00 94.94 94 LYS A O 1
ATOM 667 N N . ARG A 1 95 ? -28.264 0.125 34.330 1.00 94.69 95 ARG A N 1
ATOM 668 C CA . ARG A 1 95 ? -28.134 0.140 35.798 1.00 94.69 95 ARG A CA 1
ATOM 669 C C . ARG A 1 95 ? -28.481 1.507 36.378 1.00 94.69 95 ARG A C 1
ATOM 671 O O . ARG A 1 95 ? -29.202 1.556 37.369 1.00 94.69 95 ARG A O 1
ATOM 678 N N . ALA A 1 96 ? -28.016 2.586 35.750 1.00 93.06 96 ALA A N 1
ATOM 679 C CA . ALA A 1 96 ? -28.358 3.949 36.143 1.00 93.06 96 ALA A CA 1
ATOM 680 C C . ALA A 1 96 ? -29.874 4.185 36.051 1.00 93.06 96 ALA A C 1
ATOM 682 O O . ALA A 1 96 ? -30.488 4.567 37.042 1.00 93.06 96 ALA A O 1
ATOM 683 N N . ALA A 1 97 ? -30.498 3.825 34.924 1.00 93.81 97 ALA A N 1
ATOM 684 C CA . ALA A 1 97 ? -31.946 3.948 34.746 1.00 93.81 97 ALA A CA 1
ATOM 685 C 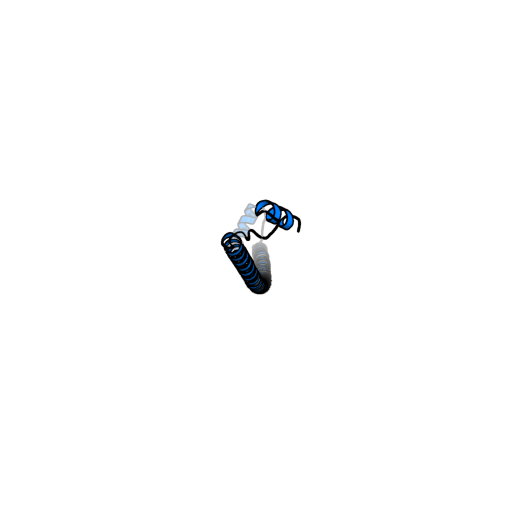C . ALA A 1 97 ? -32.749 3.119 35.769 1.00 93.81 97 ALA A C 1
ATOM 687 O O . ALA A 1 97 ? -33.760 3.582 36.293 1.00 93.81 97 ALA A O 1
ATOM 688 N N . ALA A 1 98 ? -32.298 1.902 36.097 1.00 93.44 98 ALA A N 1
ATOM 689 C CA . ALA A 1 98 ? -32.936 1.078 37.124 1.00 93.44 98 ALA A CA 1
ATOM 690 C C . ALA A 1 98 ? -32.812 1.697 38.528 1.00 93.44 98 ALA A C 1
ATOM 692 O O . ALA A 1 98 ? -33.781 1.694 39.289 1.00 93.44 98 ALA A O 1
ATOM 693 N N . ALA A 1 99 ? -31.645 2.256 38.864 1.00 91.81 99 ALA A N 1
ATOM 694 C CA . ALA A 1 99 ? -31.433 2.954 40.129 1.00 91.81 99 ALA A CA 1
ATOM 695 C C . ALA A 1 99 ? -32.314 4.211 40.232 1.00 91.81 99 ALA A C 1
ATOM 697 O O . ALA A 1 99 ? -32.949 4.429 41.263 1.00 91.81 99 ALA A O 1
ATOM 698 N N . GLU A 1 100 ? -32.421 4.995 39.158 1.00 91.19 100 GLU A N 1
ATOM 699 C CA . GLU A 1 100 ? -33.306 6.163 39.086 1.00 91.19 100 GLU A CA 1
ATOM 700 C C . GLU A 1 100 ? -34.780 5.778 39.261 1.00 91.19 100 GLU A C 1
ATOM 702 O O . GLU A 1 100 ? -35.481 6.386 40.073 1.00 91.19 100 GLU A O 1
ATOM 707 N N . ALA A 1 101 ? -35.242 4.724 38.581 1.00 91.75 101 ALA A N 1
ATOM 708 C CA . ALA A 1 101 ? -36.604 4.212 38.740 1.00 91.75 101 ALA A CA 1
ATOM 709 C C . ALA A 1 101 ? -36.882 3.763 40.187 1.00 91.75 101 ALA A C 1
ATOM 711 O O . ALA A 1 101 ? -37.950 4.039 40.740 1.00 91.75 101 ALA A O 1
ATOM 712 N N . GLN A 1 102 ? -35.908 3.120 40.836 1.00 90.00 102 GLN A N 1
ATOM 713 C CA . GLN A 1 102 ? -36.034 2.703 42.231 1.00 90.00 102 GLN A CA 1
ATOM 714 C C . GLN A 1 102 ? -36.060 3.901 43.193 1.00 90.00 102 GLN A C 1
ATOM 716 O O . GLN A 1 102 ? -36.846 3.905 44.142 1.00 90.00 102 GLN A O 1
ATOM 721 N N . ILE A 1 103 ? -35.258 4.941 42.940 1.00 88.19 103 ILE A N 1
ATOM 722 C CA . ILE A 1 103 ? -35.293 6.193 43.710 1.00 88.19 103 ILE A CA 1
ATOM 723 C C . ILE A 1 103 ? -36.666 6.864 43.581 1.00 88.19 103 ILE A C 1
ATOM 725 O O . ILE A 1 103 ? -37.245 7.240 44.602 1.00 88.19 103 ILE A O 1
ATOM 729 N N . GLN A 1 104 ? -37.219 6.960 42.368 1.00 88.31 104 GLN A N 1
ATOM 730 C CA . GLN A 1 104 ? -38.553 7.529 42.138 1.00 88.31 104 GLN A CA 1
ATOM 731 C C . GLN A 1 104 ? -39.650 6.723 42.848 1.00 88.31 104 GLN A C 1
ATOM 733 O O . GLN A 1 104 ? -40.499 7.301 43.529 1.00 88.31 104 GLN A O 1
ATOM 738 N N . SER A 1 105 ? -39.599 5.389 42.774 1.00 86.62 105 SER A N 1
ATOM 739 C CA . SER A 1 105 ? -40.530 4.513 43.501 1.00 86.62 105 SER A CA 1
ATOM 740 C C . SER A 1 105 ? -40.448 4.724 45.016 1.00 86.62 105 SER A C 1
ATOM 742 O O . SER A 1 105 ? -41.474 4.826 45.692 1.00 86.62 105 SER A O 1
ATOM 744 N N . ASN A 1 106 ? -39.234 4.811 45.564 1.00 84.12 106 ASN A N 1
ATOM 745 C CA . ASN A 1 106 ? -39.026 5.047 46.992 1.00 84.12 106 ASN A CA 1
ATOM 746 C C . ASN A 1 106 ? -39.547 6.427 47.421 1.00 84.12 106 ASN A C 1
ATOM 748 O O . ASN A 1 106 ? -40.134 6.548 48.496 1.00 84.12 106 ASN A O 1
ATOM 752 N N . GLN A 1 107 ? -39.368 7.460 46.592 1.00 81.62 107 GLN A N 1
ATOM 753 C CA . GLN A 1 107 ? -39.929 8.792 46.841 1.00 81.62 107 GLN A CA 1
ATOM 754 C C . GLN A 1 107 ? -41.460 8.768 46.854 1.00 81.62 107 GLN A C 1
ATOM 756 O O . GLN A 1 107 ? -42.054 9.276 47.803 1.00 81.62 107 GLN A O 1
ATOM 761 N N . GLY A 1 108 ? -42.094 8.097 45.888 1.00 81.62 108 GLY A N 1
ATOM 762 C CA . GLY A 1 108 ? -43.550 7.927 45.863 1.00 81.62 108 GLY A CA 1
ATOM 763 C C . GLY A 1 108 ? -44.089 7.237 47.122 1.00 81.62 108 GLY A C 1
ATOM 764 O O . GLY A 1 108 ? -45.065 7.698 47.712 1.00 81.62 108 GLY A O 1
ATOM 765 N N . ALA A 1 109 ? -43.413 6.185 47.596 1.00 77.88 109 ALA A N 1
ATOM 766 C CA . ALA A 1 109 ? -43.780 5.501 48.838 1.00 77.88 109 ALA A CA 1
ATOM 767 C C . ALA A 1 109 ? -43.624 6.403 50.077 1.00 77.88 109 ALA A C 1
ATOM 769 O O . ALA A 1 109 ? -44.494 6.413 50.951 1.00 77.88 109 ALA A O 1
ATOM 770 N N . ILE A 1 110 ? -42.548 7.198 50.146 1.00 74.00 110 ILE A N 1
ATOM 771 C CA . ILE A 1 110 ? -42.358 8.191 51.215 1.00 74.00 110 ILE A CA 1
ATOM 772 C C . ILE A 1 110 ? -43.489 9.221 51.191 1.00 74.00 110 ILE A C 1
ATOM 774 O O . ILE A 1 110 ? -44.032 9.547 52.247 1.00 74.00 110 ILE A O 1
ATOM 778 N N . ASP A 1 111 ? -43.859 9.721 50.013 1.00 76.06 111 ASP A N 1
ATOM 779 C CA . ASP A 1 111 ? -44.876 10.760 49.903 1.00 76.06 111 ASP A CA 1
ATOM 780 C C . ASP A 1 111 ? -46.294 10.259 50.197 1.00 76.06 111 ASP A C 1
ATOM 782 O O . ASP A 1 111 ? -47.083 11.018 50.769 1.00 76.06 111 ASP A O 1
ATOM 786 N N . ALA A 1 112 ? -46.578 8.992 49.880 1.00 76.44 112 ALA A N 1
ATOM 787 C CA . ALA A 1 112 ? -47.831 8.305 50.189 1.00 76.44 112 ALA A CA 1
ATOM 788 C C . ALA A 1 112 ? -47.952 7.868 51.660 1.00 76.44 112 ALA A C 1
ATOM 790 O O . ALA A 1 112 ? -49.042 7.505 52.100 1.00 76.44 112 ALA A O 1
ATOM 791 N N . THR A 1 113 ? -46.861 7.896 52.438 1.00 74.06 113 THR A N 1
ATOM 792 C CA . THR A 1 113 ? -46.910 7.536 53.861 1.00 74.06 113 THR A CA 1
ATOM 793 C C . THR A 1 113 ? -47.606 8.660 54.650 1.00 74.06 113 THR A C 1
ATOM 795 O O . THR A 1 113 ? -47.086 9.781 54.692 1.00 74.06 113 THR A O 1
ATOM 798 N N . PRO A 1 114 ? -48.763 8.409 55.296 1.00 68.25 114 PRO A N 1
ATOM 799 C CA . PRO A 1 114 ? -49.465 9.429 56.070 1.00 68.25 114 PRO A CA 1
ATOM 800 C C . PRO A 1 114 ? -48.620 9.899 57.260 1.00 68.25 114 PRO A C 1
ATOM 802 O O . PRO A 1 114 ? -47.860 9.133 57.858 1.00 68.25 114 PRO A O 1
ATOM 805 N N . ALA A 1 115 ? -48.741 11.183 57.604 1.00 66.06 115 ALA A N 1
ATOM 806 C CA . ALA A 1 115 ? -48.005 11.764 58.719 1.00 66.06 115 ALA A CA 1
ATOM 807 C C . ALA A 1 115 ? -48.397 11.062 60.028 1.00 66.06 115 ALA A C 1
ATOM 809 O O . ALA A 1 115 ? -49.568 11.049 60.395 1.00 66.06 115 ALA A O 1
ATOM 810 N N . ASN A 1 116 ? -47.419 10.482 60.730 1.00 64.56 116 ASN A N 1
ATOM 811 C CA . ASN A 1 116 ? -47.646 9.903 62.049 1.00 64.56 116 ASN A CA 1
ATOM 812 C C . ASN A 1 116 ? -47.706 11.039 63.090 1.00 64.56 116 ASN A C 1
ATOM 814 O O . ASN A 1 116 ? -46.663 11.648 63.351 1.00 64.56 116 ASN A O 1
ATOM 818 N N . PRO A 1 117 ? -48.873 11.315 63.702 1.00 63.22 117 PRO A N 1
ATOM 819 C CA . PRO A 1 117 ? -49.036 12.416 64.651 1.00 63.22 117 PRO A CA 1
ATOM 820 C C . PRO A 1 117 ? -48.256 12.215 65.963 1.00 63.22 117 PRO A C 1
ATOM 822 O O . PRO A 1 117 ? -48.043 13.180 66.687 1.00 63.22 117 PRO A O 1
ATOM 825 N N . ASN A 1 118 ? -47.771 10.998 66.251 1.00 62.38 118 ASN A N 1
ATOM 826 C CA . ASN A 1 118 ? -47.003 10.681 67.462 1.00 62.38 118 ASN A CA 1
ATOM 827 C C . ASN A 1 118 ? -45.482 10.871 67.308 1.00 62.38 118 ASN A C 1
ATOM 829 O O . ASN A 1 118 ? -44.735 10.586 68.244 1.00 62.38 118 ASN A O 1
ATOM 833 N N . LYS A 1 119 ? -44.979 11.310 66.145 1.00 58.47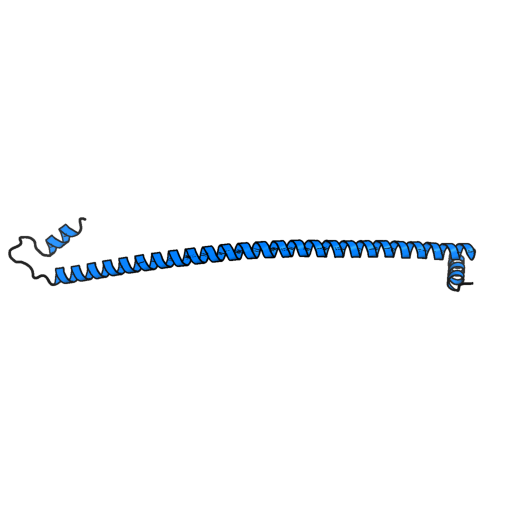 119 LYS A N 1
ATOM 834 C CA . LYS A 1 119 ? -43.549 11.618 65.975 1.00 58.47 119 LYS A CA 1
ATOM 835 C C . LYS A 1 119 ? -43.293 13.115 66.139 1.00 58.47 119 LYS A C 1
ATOM 837 O O . LYS A 1 119 ? -43.843 13.924 65.406 1.00 58.47 119 LYS A O 1
ATOM 842 N N . CYS A 1 120 ? -42.358 13.466 67.023 1.00 59.22 120 CYS A N 1
ATOM 843 C CA . CYS A 1 120 ? -41.959 14.846 67.340 1.00 59.22 120 CYS A CA 1
ATOM 844 C C . CYS A 1 120 ? -41.245 15.610 66.202 1.00 59.22 120 CYS A C 1
ATOM 846 O O . CYS A 1 120 ? -40.754 16.711 66.428 1.00 59.22 120 CYS A O 1
ATOM 848 N N . PHE A 1 121 ? -41.148 15.047 64.994 1.00 61.56 121 PHE A N 1
ATOM 849 C CA . PHE A 1 121 ? -40.502 15.693 63.852 1.00 61.56 121 PHE A CA 1
ATOM 850 C C . PHE A 1 121 ? -41.525 15.964 62.757 1.00 61.56 121 PHE A C 1
ATOM 852 O O . PHE A 1 121 ? -42.124 15.040 62.205 1.00 61.56 121 PHE A O 1
ATOM 859 N N . THR A 1 122 ? -41.687 17.237 62.404 1.00 65.06 122 THR A N 1
ATOM 860 C CA . THR A 1 122 ? -42.526 17.639 61.274 1.00 65.06 122 THR A CA 1
ATOM 861 C C . THR A 1 122 ? -41.910 17.166 59.946 1.00 65.06 122 THR A C 1
ATOM 863 O O . THR A 1 122 ? -40.706 16.891 59.840 1.00 65.06 122 THR A O 1
ATOM 866 N N . ARG A 1 123 ? -42.736 17.058 58.896 1.00 64.88 123 ARG A N 1
ATOM 867 C CA . ARG A 1 123 ? -42.310 16.628 57.545 1.00 64.88 123 ARG A CA 1
ATOM 868 C C . ARG A 1 123 ? -41.169 17.500 56.985 1.00 64.88 123 ARG A C 1
ATOM 870 O O . ARG A 1 123 ? -40.323 17.008 56.246 1.00 64.88 123 ARG A O 1
ATOM 877 N N . ASP A 1 124 ? -41.109 18.765 57.400 1.00 66.69 124 ASP A N 1
ATOM 878 C CA . ASP A 1 124 ? -40.076 19.725 56.999 1.00 66.69 124 ASP A CA 1
ATOM 879 C C . ASP A 1 124 ? -38.740 19.505 57.741 1.00 66.69 124 ASP A C 1
ATOM 881 O O . ASP A 1 124 ? -37.662 19.523 57.143 1.00 66.69 124 ASP A O 1
ATOM 885 N N . MET A 1 125 ? -38.791 19.164 59.035 1.00 65.19 125 MET A N 1
ATOM 886 C CA . MET A 1 125 ? -37.594 18.841 59.826 1.00 65.19 125 MET A CA 1
ATOM 887 C C . MET A 1 125 ? -36.943 17.517 59.401 1.00 65.19 125 MET A C 1
ATOM 889 O O . MET A 1 125 ? -35.720 17.393 59.393 1.00 65.19 125 MET A O 1
ATOM 893 N N . SER A 1 126 ? -37.743 16.533 58.987 1.00 64.44 126 SER A N 1
ATOM 894 C CA . SER A 1 126 ? -37.241 15.230 58.522 1.00 64.44 126 SER A CA 1
ATOM 895 C C . SER A 1 126 ? -36.587 15.276 57.131 1.00 64.44 126 SER A C 1
ATOM 897 O O . SER A 1 126 ? -35.708 14.454 56.855 1.00 64.44 126 SER A O 1
ATOM 899 N N . ARG A 1 127 ? -36.942 16.251 56.275 1.00 63.38 127 ARG A N 1
ATOM 900 C CA . ARG A 1 127 ? -36.237 16.526 55.006 1.00 63.38 127 ARG A CA 1
ATOM 901 C C . ARG A 1 127 ? -34.855 17.147 55.236 1.00 63.38 127 ARG A C 1
ATOM 903 O O . ARG A 1 127 ? -33.898 16.721 54.595 1.00 63.38 127 ARG A O 1
ATOM 910 N N . ARG A 1 128 ? -34.722 18.077 56.193 1.00 63.03 128 ARG A N 1
ATOM 911 C CA . ARG A 1 128 ? -33.439 18.740 56.516 1.00 63.03 128 ARG A CA 1
ATOM 912 C C . ARG A 1 128 ? -32.363 17.776 57.022 1.00 63.03 128 ARG A C 1
ATOM 914 O O . ARG A 1 128 ? -31.206 17.933 56.663 1.00 63.03 128 ARG A O 1
ATOM 921 N N . VAL A 1 129 ? -32.730 16.752 57.795 1.00 61.94 129 VAL A N 1
ATOM 922 C CA . VAL A 1 129 ? -31.768 15.764 58.331 1.00 61.94 129 VAL A CA 1
ATOM 923 C C . VAL A 1 129 ? -31.234 14.813 57.247 1.00 61.94 129 VAL A C 1
ATOM 925 O O . VAL A 1 129 ? -30.100 14.353 57.340 1.00 61.94 129 VAL A O 1
ATOM 928 N N . ARG A 1 130 ? -32.013 14.532 56.192 1.00 59.44 130 ARG A N 1
ATOM 929 C CA . ARG A 1 130 ? -31.579 13.661 55.082 1.00 59.44 130 ARG A CA 1
ATOM 930 C C . ARG A 1 130 ? -30.663 14.346 54.062 1.00 59.44 130 ARG A C 1
ATOM 932 O O . ARG A 1 130 ? -29.970 13.634 53.353 1.00 59.44 130 ARG A O 1
ATOM 939 N N . GLY A 1 131 ? -30.634 15.679 54.005 1.00 51.88 131 GLY A N 1
ATOM 940 C CA . GLY A 1 131 ? -29.764 16.446 53.098 1.00 51.88 131 GLY A CA 1
ATOM 941 C C . GLY A 1 131 ? -28.309 16.608 53.562 1.00 51.88 131 GLY A C 1
ATOM 942 O O . GLY A 1 131 ? -27.548 17.294 52.893 1.00 51.88 131 GLY A O 1
ATOM 943 N N . VAL A 1 132 ? -27.928 16.019 54.704 1.00 53.59 132 VAL A N 1
ATOM 944 C CA . VAL A 1 132 ? -26.580 16.129 55.308 1.00 53.59 132 VAL A CA 1
ATOM 945 C C . VAL A 1 132 ? -25.745 14.850 55.092 1.00 53.59 132 VAL A C 1
ATOM 947 O O . VAL A 1 132 ? -24.790 14.597 55.819 1.00 53.59 132 VAL A O 1
ATOM 950 N N . ARG A 1 133 ? -26.100 14.000 54.122 1.00 40.53 133 ARG A N 1
ATOM 951 C CA . ARG A 1 133 ? -25.325 12.804 53.757 1.00 40.53 133 ARG A CA 1
ATOM 952 C C . ARG A 1 133 ? -24.985 12.787 52.282 1.00 40.53 133 ARG A C 1
ATOM 954 O O . ARG A 1 133 ? -25.898 13.092 51.488 1.00 40.53 133 ARG A O 1
#

Mean predicted aligned error: 16.33 Å

Secondary structure (DSSP, 8-state):
--HHHHHHHHHHHHTT----HHHHHHHHHHHHHHHHHHHHHHHHHHHHHHHHHHHHHHHHHHHHHHHHHHHHHHHHHHHHHHHHHHHHHHHHHHHHHHHHHHHHHHHHHHHHSPP-TTSSS-HHHHHHHHTT-

Foldseek 3Di:
DDPQLVVQQVVCVVVVHRADSVNSVVVVVVVVVVVVVVVVVVVVVVVVVVVVVVVVVVVVVVVVVVVVVVVVVVVVVVVVVVVVVVVVVVVVVVVVVVVVVVVVVVVVVVVPDDDDPPDPADPVRVVVVVVPD

Solvent-accessible surface area (backbone atoms only — not comparable to full-atom values): 7449 Å² total; per-residue (Å²): 130,62,68,66,33,56,50,48,29,50,53,33,44,75,72,76,38,90,51,51,66,66,58,32,44,50,50,51,53,50,53,50,49,50,51,52,52,49,49,51,50,53,50,50,52,51,53,49,52,53,51,51,52,55,50,51,52,50,52,51,50,53,51,52,52,51,52,50,54,52,50,52,53,52,49,56,53,49,52,54,51,50,54,52,52,53,54,50,51,52,51,51,53,51,51,51,53,52,52,50,53,51,51,52,53,52,50,52,54,59,71,69,51,76,85,62,88,89,51,98,62,54,80,68,58,58,52,60,67,61,72,76,114

pLDDT: mean 82.63, std 11.34, range [40.53, 96.31]

Sequence (133 aa):
MSWIIAILVRLAGLAGVSLSPFAAGALFAGGLAVVAGGAAIAGGVHLYNAGFSSADAKCEAAQVAAQNAQLQARLAEKDRQLIFANALQQRDAKRAAAAEAQIQSNQGAIDATPANPNKCFTRDMSRRVRGVR